Protein AF-A0A3R7WT57-F1 (afdb_monomer)

Radius of gyration: 20.23 Å; Cα contacts (8 Å, |Δi|>4): 156; chains: 1; bounding box: 44×65×40 Å

Nearest PDB structures (folds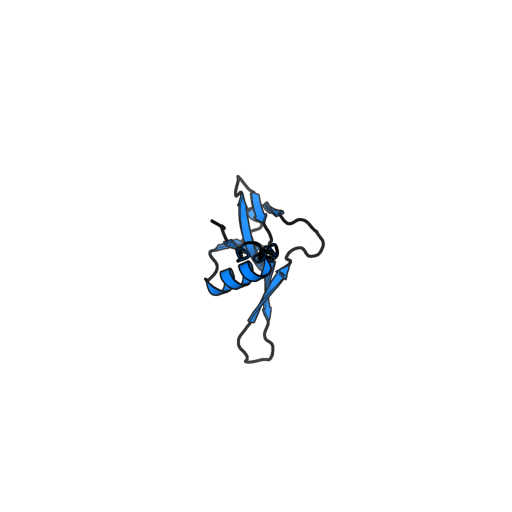eek):
  3by7-assembly1_D  TM=9.623E-01  e=8.444E-11  uncultured marine organism
  3by7-assembly1_C  TM=9.812E-01  e=2.458E-10  uncultured marine organism
  3by7-assembly1_A  TM=9.861E-01  e=4.564E-10  uncultured marine organism
  3by7-assembly1_E  TM=9.838E-01  e=6.066E-09  uncultured marine organism
  3jcr-assembly1_P  TM=7.502E-01  e=9.172E-03  Homo sapiens

Solvent-accessible surface area (backbone atoms only — not comparable to full-atom values): 6609 Å² total; per-residue (Å²): 133,86,48,58,34,34,34,33,32,76,89,69,50,38,34,36,28,31,52,78,46,72,61,89,62,36,37,30,28,38,63,46,23,28,59,43,82,43,58,94,45,94,92,51,76,75,42,80,44,77,41,69,59,61,81,92,55,87,72,53,63,47,76,45,52,50,93,48,46,75,45,77,44,78,62,56,73,69,56,48,52,54,53,45,66,76,67,54,73,82,77,72,72,75,90,78,76,80,78,90,83,81,73,85,83,128

Secondary structure (DSSP, 8-state):
---EEEEEETTS-EEEEEEEE--TTEEEEEEEEEEEEE-SSTTSPPEEEEEES-TT---SEEEEEGGGEEEEEPPPHHHHHHHHHHHS------------------

pLDDT: mean 87.5, std 15.28, range [48.19, 98.38]

Sequence (106 aa):
MKNIKILRLITGEDIIGNIIDETGENIQILKPFAILPMQATPGKPVQLVLTPWQPYTEDKEIRLNKSKVITMTNPKSDIVKSYESHTSEIISASPGLITETKLPKL

Mean predicted aligned error: 8.87 Å

Foldseek 3Di:
DFQWKWWQFPVRWIKIFTFPDDPDQKTKGFQIWTWDFDDPDPPDDTDTDTHRPCPPDPDRIDMDGNVRTPDIGDDDPVVVVVSCVVPDDPPPPPPPPDDPPDDDDD

Structure (mmCIF, N/CA/C/O backbone):
data_AF-A0A3R7WT57-F1
#
_entry.id   AF-A0A3R7WT57-F1
#
loop_
_atom_site.group_PDB
_atom_site.id
_atom_site.type_symbol
_atom_site.label_atom_id
_atom_site.label_alt_id
_atom_site.label_comp_id
_atom_site.label_asym_id
_atom_site.label_entity_id
_atom_site.label_seq_id
_atom_site.pdbx_PDB_ins_code
_atom_site.Cartn_x
_atom_site.Cartn_y
_atom_site.Cartn_z
_atom_site.occupancy
_atom_site.B_iso_or_equiv
_atom_site.auth_seq_id
_atom_site.auth_comp_id
_atom_site.auth_asym_id
_atom_site.auth_atom_id
_atom_site.pdbx_PDB_model_num
ATOM 1 N N . MET A 1 1 ? 9.301 7.578 13.293 1.00 70.38 1 MET A N 1
ATOM 2 C CA . MET A 1 1 ? 9.771 6.777 12.138 1.00 70.38 1 MET A CA 1
ATOM 3 C C . MET A 1 1 ? 8.571 6.469 11.261 1.00 70.38 1 MET A C 1
ATOM 5 O O . MET A 1 1 ? 7.527 6.164 11.822 1.00 70.38 1 MET A O 1
ATOM 9 N N . LYS A 1 2 ? 8.684 6.590 9.933 1.00 89.38 2 LYS A N 1
ATOM 10 C CA . LYS A 1 2 ? 7.605 6.180 9.019 1.00 89.38 2 LYS A CA 1
ATOM 11 C C . LYS A 1 2 ? 7.598 4.650 8.900 1.00 89.38 2 LYS A C 1
ATOM 13 O O . LYS A 1 2 ? 8.663 4.052 8.766 1.00 89.38 2 LYS A O 1
ATOM 18 N N . ASN A 1 3 ? 6.423 4.032 8.946 1.00 96.31 3 ASN A N 1
ATOM 19 C CA . ASN A 1 3 ? 6.232 2.591 8.790 1.00 96.31 3 ASN A CA 1
ATOM 20 C C . ASN A 1 3 ? 5.764 2.294 7.359 1.00 96.31 3 ASN A C 1
ATOM 22 O O . ASN A 1 3 ? 4.582 2.060 7.109 1.00 96.31 3 ASN A O 1
ATOM 26 N N . ILE A 1 4 ? 6.690 2.384 6.400 1.00 97.81 4 ILE A N 1
ATOM 27 C CA . ILE A 1 4 ? 6.363 2.214 4.981 1.00 97.81 4 ILE A CA 1
ATOM 28 C C . ILE A 1 4 ? 6.251 0.729 4.646 1.00 97.81 4 ILE A C 1
ATOM 30 O O . ILE A 1 4 ? 7.184 -0.040 4.890 1.00 97.81 4 ILE A O 1
ATOM 34 N N . LYS A 1 5 ? 5.120 0.335 4.061 1.00 98.19 5 LYS A N 1
ATOM 35 C CA . LYS A 1 5 ? 4.840 -1.045 3.652 1.00 98.19 5 LYS A CA 1
ATOM 36 C C . LYS A 1 5 ? 4.320 -1.091 2.226 1.00 98.19 5 LYS A C 1
ATOM 38 O O . LYS A 1 5 ? 3.694 -0.139 1.768 1.00 98.19 5 LYS A O 1
ATOM 43 N N . ILE A 1 6 ? 4.566 -2.217 1.562 1.00 98.25 6 ILE A N 1
ATOM 44 C CA . ILE A 1 6 ? 3.873 -2.611 0.334 1.00 98.25 6 ILE A CA 1
ATOM 45 C C . ILE A 1 6 ? 2.791 -3.620 0.709 1.00 98.25 6 ILE A C 1
ATOM 47 O O . ILE A 1 6 ? 3.072 -4.561 1.453 1.00 98.25 6 ILE A O 1
ATOM 51 N N . LEU A 1 7 ? 1.578 -3.429 0.200 1.00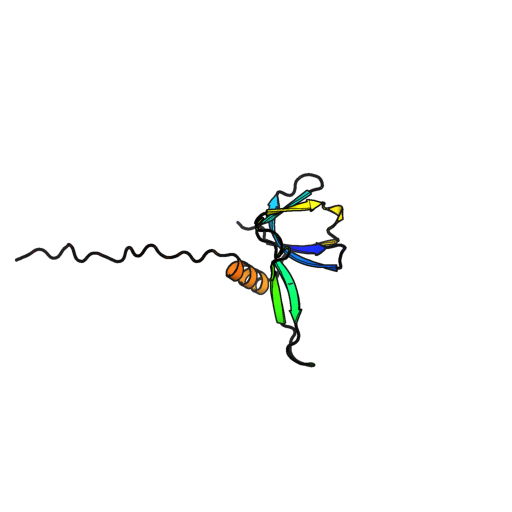 98.31 7 LEU A N 1
ATOM 52 C CA . LEU A 1 7 ? 0.443 -4.316 0.397 1.00 98.31 7 LEU A CA 1
ATOM 53 C C . LEU A 1 7 ? -0.008 -4.861 -0.957 1.00 98.31 7 LEU A C 1
ATOM 55 O O . LEU A 1 7 ? -0.337 -4.081 -1.850 1.00 98.31 7 LEU A O 1
ATOM 59 N N . ARG A 1 8 ? -0.072 -6.191 -1.085 1.00 98.38 8 ARG A N 1
ATOM 60 C CA . ARG A 1 8 ? -0.770 -6.852 -2.195 1.00 98.38 8 ARG A CA 1
ATOM 61 C C . ARG A 1 8 ? -2.245 -6.934 -1.834 1.00 98.38 8 ARG A C 1
ATOM 63 O O . ARG A 1 8 ? -2.594 -7.622 -0.874 1.00 98.38 8 ARG A O 1
ATOM 70 N N . LEU A 1 9 ? -3.105 -6.272 -2.594 1.00 98.12 9 LEU A N 1
ATOM 71 C CA . LEU A 1 9 ? -4.552 -6.339 -2.399 1.00 98.12 9 LEU A CA 1
ATOM 72 C C . LEU A 1 9 ? -5.151 -7.574 -3.079 1.00 98.12 9 LEU A C 1
ATOM 74 O O . LEU A 1 9 ? -4.573 -8.132 -4.013 1.00 98.12 9 LEU A O 1
ATOM 78 N N . ILE A 1 10 ? -6.348 -7.979 -2.645 1.00 98.25 10 ILE A N 1
ATOM 79 C CA . ILE A 1 10 ? -7.097 -9.084 -3.274 1.00 98.25 10 ILE A CA 1
ATOM 80 C C . ILE A 1 10 ? -7.467 -8.817 -4.740 1.00 98.25 10 ILE A C 1
ATOM 82 O O . ILE A 1 10 ? -7.717 -9.755 -5.489 1.00 98.25 10 ILE A O 1
ATOM 86 N N . THR A 1 11 ? -7.481 -7.549 -5.154 1.00 97.25 11 THR A N 1
ATOM 87 C CA . THR A 1 11 ? -7.692 -7.116 -6.543 1.00 97.25 11 THR A CA 1
ATOM 88 C C . THR A 1 11 ? -6.467 -7.362 -7.428 1.00 97.25 11 THR A C 1
ATOM 90 O O . THR A 1 11 ? -6.557 -7.232 -8.645 1.00 97.25 11 THR A O 1
ATOM 93 N N . GLY A 1 12 ? -5.325 -7.727 -6.835 1.00 96.44 12 GLY A N 1
ATOM 94 C CA . GLY A 1 12 ? -4.051 -7.947 -7.520 1.00 96.44 12 GLY A CA 1
ATOM 95 C C . GLY A 1 12 ? -3.125 -6.729 -7.522 1.00 96.44 12 GLY A C 1
ATOM 96 O O . GLY A 1 12 ? -1.940 -6.879 -7.818 1.00 96.44 12 GLY A O 1
ATOM 97 N N . GLU A 1 13 ? -3.620 -5.551 -7.145 1.00 96.19 13 GLU A N 1
ATOM 98 C CA . GLU A 1 13 ? -2.831 -4.319 -7.068 1.00 96.19 13 GLU A CA 1
ATOM 99 C C . GLU A 1 13 ? -1.763 -4.395 -5.966 1.00 96.19 13 GLU A C 1
ATOM 101 O O . GLU A 1 13 ? -1.997 -4.954 -4.891 1.00 96.19 13 GLU A O 1
ATOM 106 N N . ASP A 1 14 ? -0.598 -3.799 -6.222 1.00 97.88 14 ASP A N 1
ATOM 107 C CA . ASP A 1 14 ? 0.382 -3.475 -5.185 1.00 97.88 14 ASP A CA 1
ATOM 108 C C . ASP A 1 14 ? 0.236 -2.004 -4.810 1.00 97.88 14 ASP A C 1
ATOM 110 O O . ASP A 1 14 ? 0.372 -1.132 -5.671 1.00 97.88 14 ASP A O 1
ATOM 114 N N . ILE A 1 15 ? 0.022 -1.723 -3.527 1.00 98.00 15 ILE A 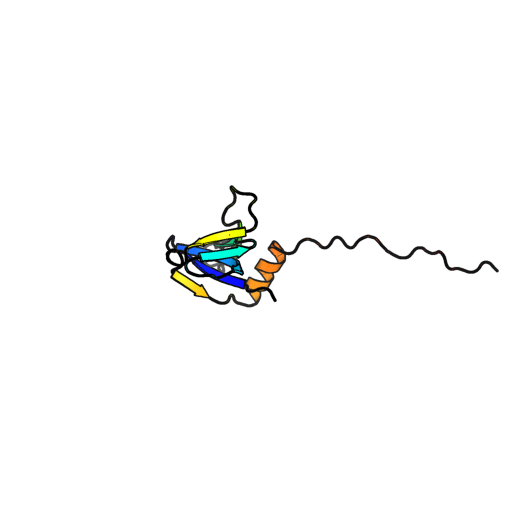N 1
ATOM 115 C CA . ILE A 1 15 ? 0.038 -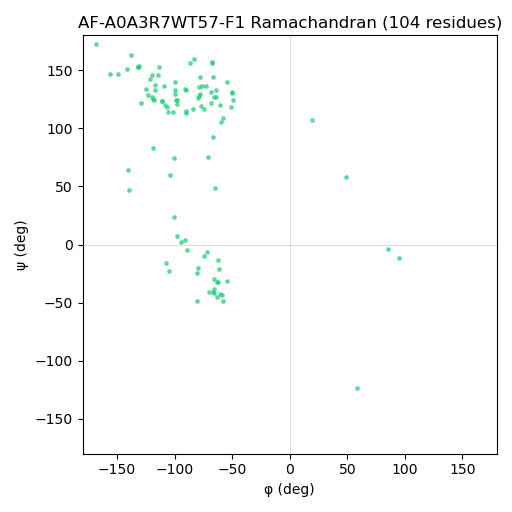0.357 -2.999 1.00 98.00 15 ILE A CA 1
ATOM 116 C C . ILE A 1 15 ? 1.198 -0.171 -2.028 1.00 98.00 15 ILE A C 1
ATOM 118 O O . ILE A 1 15 ? 1.545 -1.083 -1.286 1.00 98.00 15 ILE A O 1
ATOM 122 N N . ILE A 1 16 ? 1.787 1.018 -2.002 1.00 98.31 16 ILE A N 1
ATOM 123 C CA . ILE A 1 16 ? 2.777 1.452 -1.019 1.00 98.31 16 ILE A CA 1
ATOM 124 C C . ILE A 1 16 ? 2.230 2.631 -0.223 1.00 98.31 16 ILE A C 1
ATOM 126 O O . ILE A 1 16 ? 1.633 3.545 -0.785 1.00 98.31 16 ILE A O 1
ATOM 130 N N . GLY A 1 17 ? 2.445 2.630 1.088 1.00 97.62 17 GLY A N 1
ATOM 131 C CA . GLY A 1 17 ? 2.018 3.731 1.944 1.00 97.62 17 GLY A CA 1
ATOM 132 C C . GLY A 1 17 ? 2.598 3.655 3.347 1.00 97.62 17 GLY A C 1
ATOM 133 O O . GLY A 1 17 ? 3.254 2.677 3.716 1.00 97.62 17 GLY A O 1
ATOM 134 N N . ASN A 1 18 ? 2.367 4.707 4.133 1.00 97.62 18 ASN A N 1
ATOM 135 C CA . ASN A 1 18 ? 2.774 4.761 5.534 1.00 97.62 18 ASN A CA 1
ATOM 136 C C . ASN A 1 18 ? 1.652 4.225 6.430 1.00 97.62 18 ASN A C 1
ATOM 138 O O . ASN A 1 18 ? 0.598 4.850 6.518 1.00 97.62 18 ASN A O 1
ATOM 142 N N . 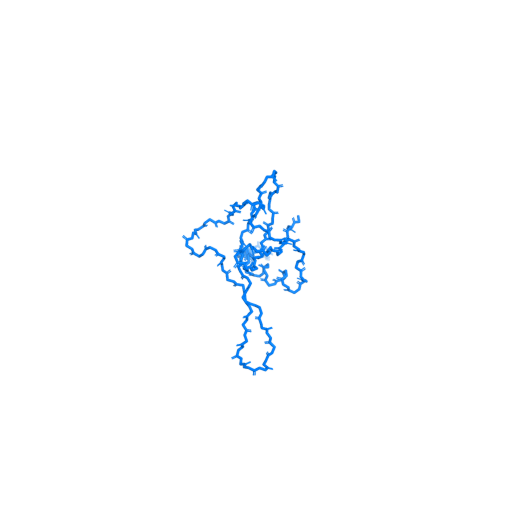ILE A 1 19 ? 1.879 3.104 7.113 1.00 97.31 19 ILE A N 1
ATOM 143 C CA . ILE A 1 19 ? 0.912 2.552 8.068 1.00 97.31 19 ILE A CA 1
ATOM 144 C C . ILE A 1 19 ? 0.926 3.405 9.335 1.00 97.31 19 ILE A C 1
ATOM 146 O O . ILE A 1 19 ? 1.951 3.480 10.016 1.00 97.31 19 ILE A O 1
ATOM 150 N N . ILE A 1 20 ? -0.200 4.049 9.638 1.00 96.75 20 ILE A N 1
ATOM 151 C CA . ILE A 1 20 ? -0.343 4.920 10.817 1.00 96.75 20 ILE A CA 1
ATOM 152 C C . ILE A 1 20 ? -1.161 4.278 11.938 1.00 96.75 20 ILE A C 1
ATOM 154 O O . ILE A 1 20 ? -0.974 4.639 13.095 1.00 96.75 20 ILE A O 1
ATOM 158 N N . ASP A 1 21 ? -2.010 3.303 11.610 1.00 95.12 21 ASP A N 1
ATOM 159 C CA . ASP A 1 21 ? -2.740 2.485 12.576 1.00 95.12 21 ASP A CA 1
ATOM 160 C C . ASP A 1 21 ? -2.991 1.082 12.005 1.00 95.12 21 ASP A C 1
ATOM 162 O O . ASP A 1 21 ? -3.184 0.907 10.797 1.00 95.12 21 ASP A O 1
ATOM 166 N N . GLU A 1 22 ? -2.984 0.080 12.880 1.00 91.81 22 GLU A N 1
ATOM 167 C CA . GLU A 1 22 ? -3.205 -1.323 12.534 1.00 91.81 22 GLU A CA 1
ATOM 168 C C . GLU A 1 22 ? -4.077 -2.046 13.578 1.00 91.81 22 GLU A C 1
ATOM 170 O O . GLU A 1 22 ? -3.760 -3.147 14.038 1.00 91.81 22 GLU A O 1
ATOM 175 N N . THR A 1 23 ? -5.190 -1.431 13.974 1.00 91.56 23 THR A N 1
ATOM 176 C CA . THR A 1 23 ? -6.034 -1.943 15.060 1.00 91.56 23 THR A CA 1
ATOM 177 C C . THR A 1 23 ? -7.126 -2.908 14.578 1.00 91.56 23 THR A C 1
ATOM 179 O O . THR A 1 23 ? -7.874 -2.636 13.635 1.00 91.56 23 THR A O 1
ATOM 182 N N . GLY A 1 24 ? -7.265 -4.044 15.275 1.00 91.00 24 GLY A N 1
ATOM 183 C CA . GLY A 1 24 ? -8.315 -5.034 15.023 1.00 91.00 24 GLY A CA 1
ATOM 184 C C . GLY A 1 24 ? -8.272 -5.574 13.593 1.00 91.00 24 GLY A C 1
ATOM 185 O O . GLY A 1 24 ? -7.243 -6.082 13.144 1.00 91.00 24 GLY A O 1
ATOM 186 N N . GLU A 1 25 ? -9.387 -5.440 12.878 1.00 94.38 25 GLU A N 1
ATOM 187 C CA . GLU A 1 25 ? -9.527 -5.856 11.478 1.00 94.38 25 GLU A CA 1
ATOM 188 C C . GLU A 1 25 ? -9.182 -4.759 10.466 1.00 94.38 25 GLU A C 1
ATOM 190 O O . GLU A 1 25 ? -9.339 -4.977 9.268 1.00 94.38 25 GLU A O 1
ATOM 195 N N . ASN A 1 26 ? -8.730 -3.582 10.901 1.00 95.69 26 ASN A N 1
ATOM 196 C CA . ASN A 1 26 ? -8.482 -2.453 10.009 1.00 95.69 26 ASN A CA 1
ATOM 197 C C . ASN A 1 26 ? -6.997 -2.092 9.930 1.00 95.69 26 ASN A C 1
ATOM 199 O O . ASN A 1 26 ? -6.221 -2.309 10.861 1.00 95.69 26 ASN A O 1
ATOM 203 N N . ILE A 1 27 ? -6.622 -1.520 8.792 1.00 96.81 27 ILE A N 1
ATOM 204 C CA . ILE A 1 27 ? -5.337 -0.865 8.555 1.00 96.81 27 ILE A CA 1
ATOM 205 C C . ILE A 1 27 ? -5.643 0.550 8.075 1.00 96.81 27 ILE A C 1
ATOM 207 O O . ILE A 1 27 ? -6.497 0.731 7.203 1.00 96.81 27 ILE A O 1
ATOM 211 N N . GLN A 1 28 ? -4.952 1.542 8.627 1.00 97.25 28 GLN A N 1
ATOM 212 C CA . GLN A 1 28 ? -5.019 2.925 8.168 1.00 97.25 28 GLN A CA 1
ATOM 213 C C . GLN A 1 28 ? -3.695 3.317 7.517 1.00 97.25 28 GLN A C 1
ATOM 215 O O . GLN A 1 28 ? -2.621 3.203 8.119 1.00 97.25 28 GLN A O 1
ATOM 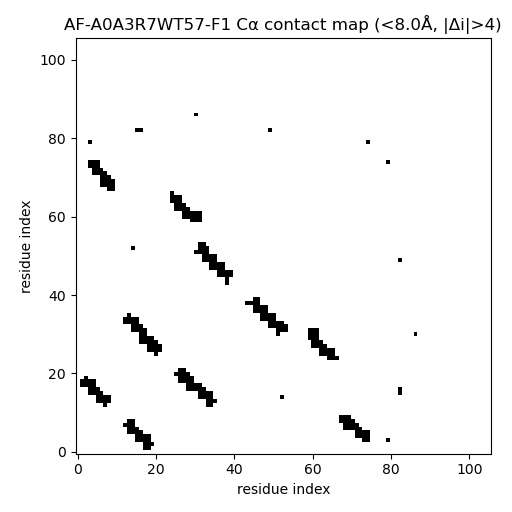220 N N . ILE A 1 29 ? -3.785 3.766 6.268 1.00 97.38 29 ILE A N 1
ATOM 221 C CA . ILE A 1 29 ? -2.641 4.063 5.412 1.00 97.38 29 ILE A CA 1
ATOM 222 C C . ILE A 1 29 ? -2.661 5.541 5.045 1.00 97.38 29 ILE A C 1
ATOM 224 O O . ILE A 1 29 ? -3.632 6.034 4.475 1.00 97.38 29 ILE A O 1
ATOM 228 N N . LEU A 1 30 ? -1.565 6.235 5.334 1.00 96.69 30 LEU A N 1
ATOM 229 C CA . LEU A 1 30 ? -1.331 7.617 4.936 1.00 96.69 30 LEU A CA 1
ATOM 230 C C . LEU A 1 30 ? -0.604 7.671 3.584 1.00 96.69 30 LEU A C 1
ATOM 232 O O . LEU A 1 30 ? 0.417 6.999 3.405 1.00 96.69 30 LEU A O 1
ATOM 236 N N . LYS A 1 31 ? -1.103 8.531 2.688 1.00 95.94 31 LYS A N 1
ATOM 237 C CA . LYS A 1 31 ? -0.597 8.822 1.335 1.00 95.94 31 LYS A CA 1
AT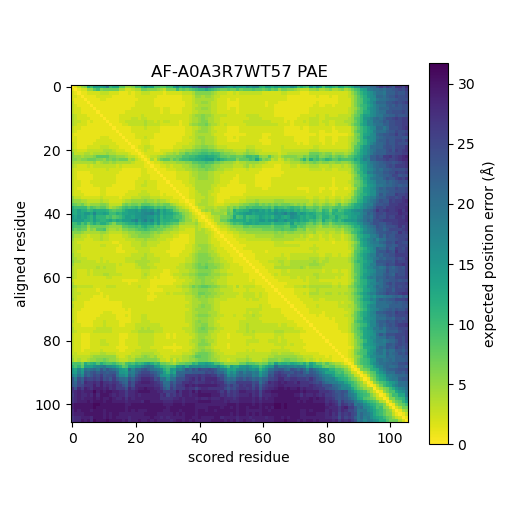OM 238 C C . LYS A 1 31 ? -0.324 7.546 0.506 1.00 95.94 31 LYS A C 1
ATOM 240 O O . LYS A 1 31 ? 0.813 7.343 0.091 1.00 95.94 31 LYS A O 1
ATOM 245 N N . PRO A 1 32 ? -1.319 6.669 0.271 1.00 97.31 32 PRO A N 1
ATOM 246 C CA . PRO A 1 32 ? -1.114 5.444 -0.501 1.00 97.31 32 PRO A CA 1
ATOM 247 C C . PRO A 1 32 ? -0.939 5.698 -2.011 1.00 97.31 32 PRO A C 1
ATOM 249 O O . PRO A 1 32 ? -1.704 6.443 -2.627 1.00 97.31 32 PRO A O 1
ATOM 252 N N . PHE A 1 33 ? 0.026 5.010 -2.623 1.00 97.75 33 PHE A N 1
ATOM 253 C CA .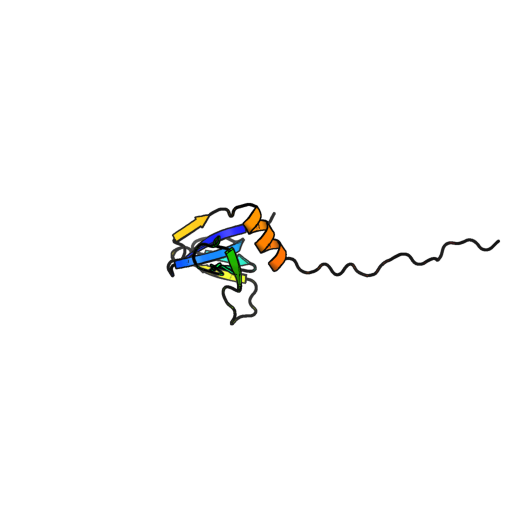 PHE A 1 33 ? 0.275 4.989 -4.069 1.00 97.75 33 PHE A CA 1
ATOM 254 C C . PHE A 1 33 ? 0.192 3.557 -4.599 1.00 97.75 33 PHE A C 1
ATOM 256 O O . PHE A 1 33 ? 0.672 2.637 -3.945 1.00 97.75 33 PHE A O 1
ATOM 263 N N . ALA A 1 34 ? -0.359 3.363 -5.792 1.00 97.44 34 ALA A N 1
ATOM 264 C CA . ALA A 1 34 ? -0.246 2.116 -6.536 1.00 97.44 34 ALA A CA 1
ATOM 265 C C . ALA A 1 34 ? 1.133 2.016 -7.211 1.00 97.44 34 ALA A C 1
ATOM 267 O O . ALA A 1 34 ? 1.686 3.022 -7.664 1.00 97.44 34 ALA A O 1
ATOM 268 N N . ILE A 1 35 ? 1.681 0.802 -7.282 1.00 96.88 35 ILE A N 1
ATOM 269 C CA . ILE A 1 35 ? 2.938 0.497 -7.969 1.00 96.88 35 ILE A CA 1
ATOM 270 C C . ILE A 1 35 ? 2.610 -0.130 -9.323 1.00 96.88 35 ILE A C 1
ATOM 272 O O . ILE A 1 35 ? 2.109 -1.252 -9.391 1.00 96.88 35 ILE A O 1
ATOM 276 N N . LEU A 1 36 ? 2.938 0.572 -10.405 1.00 93.75 36 LEU A N 1
ATOM 277 C CA . LEU A 1 36 ? 2.710 0.099 -11.767 1.00 93.75 36 LEU A CA 1
ATOM 278 C C . LEU A 1 36 ? 4.040 -0.273 -12.439 1.00 93.75 36 LEU A C 1
ATOM 280 O O . LEU A 1 36 ? 4.911 0.591 -12.587 1.00 93.75 36 LEU A O 1
ATOM 284 N N . PRO A 1 37 ? 4.227 -1.535 -12.867 1.00 91.25 37 PRO A N 1
ATOM 285 C CA . PRO A 1 37 ? 5.363 -1.912 -13.692 1.00 91.25 37 PRO A CA 1
ATOM 286 C C . PRO A 1 37 ? 5.128 -1.455 -15.134 1.00 91.25 37 PRO A C 1
ATOM 288 O O . PRO A 1 37 ? 4.196 -1.898 -15.802 1.00 91.25 37 PRO A O 1
ATOM 291 N N . MET A 1 38 ? 6.002 -0.589 -15.634 1.00 88.69 38 MET A N 1
ATOM 292 C CA . MET A 1 38 ? 5.980 -0.112 -17.012 1.00 88.69 38 MET A CA 1
ATOM 293 C C . MET A 1 38 ? 7.256 -0.539 -17.731 1.00 88.69 38 MET A C 1
ATOM 295 O O . MET A 1 38 ? 8.370 -0.372 -17.232 1.00 88.69 38 MET A O 1
ATOM 299 N N . GLN A 1 39 ? 7.102 -1.072 -18.939 1.00 84.81 39 GLN A N 1
ATOM 300 C CA . GLN A 1 39 ? 8.210 -1.249 -19.872 1.00 84.81 39 GLN A CA 1
ATOM 301 C C . GLN A 1 39 ? 8.070 -0.206 -20.970 1.00 84.81 39 GLN A C 1
ATOM 303 O O . GLN A 1 39 ? 7.087 -0.205 -21.703 1.00 84.81 39 GLN A O 1
ATOM 308 N N . ALA A 1 40 ? 9.063 0.674 -21.099 1.00 80.00 40 ALA A N 1
ATOM 309 C CA . ALA A 1 40 ? 9.059 1.687 -22.153 1.00 80.00 40 ALA A CA 1
ATOM 310 C C . ALA A 1 40 ? 9.090 1.058 -23.561 1.00 80.00 40 ALA A C 1
ATOM 312 O O . ALA A 1 40 ? 8.560 1.613 -24.519 1.00 80.00 40 ALA A O 1
ATOM 313 N N . THR A 1 41 ? 9.738 -0.100 -23.708 1.00 83.81 41 THR A N 1
ATOM 314 C CA . THR A 1 41 ? 9.850 -0.849 -24.969 1.00 83.81 41 THR A CA 1
ATOM 315 C C . THR A 1 41 ? 10.121 -2.323 -24.645 1.00 83.81 41 THR A C 1
ATOM 317 O O . THR A 1 41 ? 10.812 -2.585 -23.650 1.00 83.81 41 THR A O 1
ATOM 320 N N . PRO A 1 42 ? 9.636 -3.292 -25.448 1.00 85.75 42 PRO A N 1
ATOM 321 C CA . PRO A 1 42 ? 9.968 -4.703 -25.258 1.00 85.75 42 PRO A CA 1
ATOM 322 C C . PRO A 1 42 ? 11.483 -4.929 -25.129 1.00 85.75 42 PRO A C 1
ATOM 324 O O . PRO A 1 42 ? 12.271 -4.401 -25.912 1.00 85.75 42 PRO A O 1
ATOM 327 N N . GLY A 1 43 ? 11.895 -5.684 -24.108 1.00 85.12 43 GLY A N 1
ATOM 328 C CA . GLY A 1 43 ? 13.303 -6.003 -23.834 1.00 85.12 43 GLY A CA 1
ATOM 329 C C . GLY A 1 43 ? 14.075 -4.970 -23.001 1.00 85.12 43 GLY A C 1
ATOM 330 O O . GLY A 1 43 ? 15.230 -5.219 -22.657 1.00 85.12 43 GLY A O 1
ATOM 331 N N . LYS A 1 44 ? 13.473 -3.830 -22.635 1.00 85.62 44 LYS A N 1
ATOM 332 C CA . LYS A 1 44 ? 14.072 -2.884 -21.676 1.00 85.62 44 LYS A CA 1
ATOM 333 C C . LYS A 1 44 ? 13.734 -3.256 -20.222 1.00 85.62 44 LYS A C 1
ATOM 335 O O . LYS A 1 44 ? 12.720 -3.918 -19.978 1.00 85.62 44 LYS A O 1
ATOM 340 N N . PRO A 1 45 ? 14.561 -2.825 -19.246 1.00 86.12 45 PRO A N 1
ATOM 341 C CA . PRO A 1 45 ? 14.270 -3.025 -17.831 1.00 86.12 45 PRO A CA 1
ATOM 342 C C . PRO A 1 45 ? 12.898 -2.468 -17.447 1.00 86.12 45 PRO A C 1
ATOM 344 O O . PRO A 1 45 ? 12.510 -1.389 -17.899 1.00 86.12 45 PRO A O 1
ATOM 347 N N . VAL A 1 46 ? 12.181 -3.210 -16.604 1.00 87.12 46 VAL A N 1
ATOM 348 C CA . VAL A 1 46 ? 10.915 -2.764 -16.014 1.00 87.12 46 VAL A CA 1
ATOM 349 C C . VAL A 1 46 ? 11.199 -1.579 -15.096 1.00 87.12 46 VAL A C 1
ATOM 351 O O . VAL A 1 46 ? 12.047 -1.668 -14.209 1.00 87.12 46 VAL A O 1
ATOM 354 N N . GLN A 1 47 ? 10.484 -0.480 -15.308 1.00 88.12 47 GLN A N 1
ATOM 355 C CA . GLN A 1 47 ? 10.472 0.667 -14.409 1.00 88.12 47 GLN A CA 1
ATOM 356 C C . GLN A 1 47 ? 9.219 0.596 -13.542 1.00 88.12 47 GLN A C 1
ATOM 358 O O . GLN A 1 47 ? 8.148 0.235 -14.024 1.00 88.12 47 GLN A O 1
ATOM 363 N N . LEU A 1 48 ? 9.353 0.922 -12.260 1.00 91.31 48 LEU A N 1
ATOM 364 C CA . LEU A 1 48 ? 8.219 1.012 -11.347 1.00 91.31 48 LEU A CA 1
ATOM 365 C C . LEU A 1 48 ? 7.797 2.473 -11.230 1.00 91.31 48 LEU A C 1
ATOM 367 O O . LEU A 1 48 ? 8.615 3.323 -10.874 1.00 91.31 48 LEU A O 1
ATOM 371 N N . VAL A 1 49 ? 6.530 2.749 -11.518 1.00 91.75 49 VAL A N 1
ATOM 372 C CA . VAL A 1 49 ? 5.933 4.082 -11.406 1.00 91.75 49 VAL A CA 1
ATOM 373 C C . VAL A 1 49 ? 4.956 4.091 -10.235 1.00 91.75 49 VAL A C 1
ATOM 375 O O . VAL A 1 49 ? 4.196 3.141 -10.055 1.00 91.75 49 VAL A O 1
ATOM 378 N N . LEU A 1 50 ? 4.997 5.158 -9.433 1.00 95.06 50 LEU A N 1
ATOM 379 C CA . LEU A 1 50 ? 4.067 5.384 -8.332 1.00 95.06 50 LEU A CA 1
ATOM 380 C C . LEU A 1 50 ? 2.954 6.324 -8.793 1.00 95.06 50 LEU A C 1
ATOM 382 O O . LEU A 1 50 ? 3.222 7.462 -9.174 1.00 95.06 50 LEU A O 1
ATOM 386 N N . THR A 1 51 ? 1.707 5.868 -8.729 1.00 94.38 51 THR A N 1
ATOM 387 C CA . THR A 1 51 ? 0.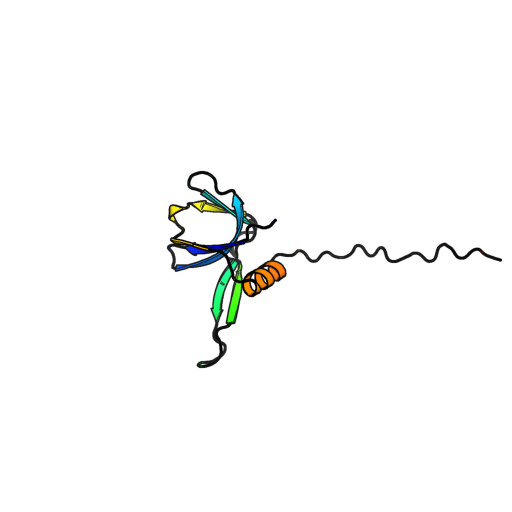524 6.689 -9.038 1.00 94.38 51 THR A CA 1
ATOM 388 C C . THR A 1 51 ? -0.388 6.770 -7.818 1.00 94.38 51 THR A C 1
ATOM 390 O O . THR A 1 51 ? -0.453 5.791 -7.076 1.00 94.38 51 THR A O 1
ATOM 393 N N . PRO A 1 52 ? -1.099 7.884 -7.566 1.00 94.50 52 PRO A N 1
ATOM 394 C CA . PRO A 1 52 ? -2.073 7.940 -6.475 1.00 94.50 52 PRO A CA 1
ATOM 395 C C . PRO A 1 52 ? -3.031 6.745 -6.540 1.00 94.50 52 PRO A C 1
ATOM 397 O O . PRO A 1 52 ? -3.559 6.444 -7.610 1.00 94.50 52 PRO A O 1
ATOM 400 N N . TRP A 1 53 ? -3.224 6.039 -5.421 1.00 96.75 53 TRP A N 1
ATOM 401 C CA . TRP A 1 53 ? -4.048 4.823 -5.422 1.00 96.75 53 TRP A CA 1
ATOM 402 C C . TRP A 1 53 ? -5.537 5.132 -5.616 1.00 96.75 53 TRP A C 1
ATOM 404 O O . TRP A 1 53 ? -6.222 4.441 -6.361 1.00 96.75 53 TRP A O 1
ATOM 414 N N . GLN A 1 54 ? -6.032 6.188 -4.969 1.00 95.69 54 GLN A N 1
ATOM 415 C CA . GLN A 1 54 ? -7.420 6.637 -5.072 1.00 95.69 54 GLN A CA 1
ATOM 416 C C . GLN A 1 54 ? -7.443 8.064 -5.640 1.00 95.69 54 GLN A C 1
ATOM 418 O O . GLN A 1 54 ? -7.492 9.025 -4.878 1.00 95.69 54 GLN A O 1
ATOM 423 N N . PRO A 1 55 ? -7.372 8.236 -6.973 1.00 94.56 55 PRO A N 1
ATOM 424 C CA . PRO A 1 55 ? -7.257 9.558 -7.597 1.00 94.56 55 PRO A CA 1
ATOM 425 C C . PRO A 1 55 ? -8.548 10.391 -7.534 1.00 94.56 55 PRO A C 1
ATOM 427 O O . PRO A 1 55 ? -8.547 11.549 -7.936 1.00 94.56 55 PRO A O 1
ATOM 430 N N . TYR A 1 56 ? -9.652 9.806 -7.063 1.00 96.31 56 TYR A N 1
ATOM 431 C CA . TYR A 1 56 ? -10.972 10.439 -7.009 1.00 96.31 56 TYR A CA 1
ATOM 432 C C . TYR A 1 56 ? -11.315 11.025 -5.632 1.00 96.31 56 TYR A C 1
ATOM 434 O O . TYR A 1 56 ? -12.452 11.439 -5.418 1.00 96.31 56 TYR A O 1
ATOM 442 N N . THR A 1 57 ? -10.363 11.038 -4.696 1.00 95.75 57 THR A N 1
ATOM 443 C CA . THR A 1 57 ? -10.528 11.628 -3.362 1.00 95.75 57 THR A CA 1
ATOM 444 C C . THR A 1 57 ? -9.352 12.538 -3.015 1.00 95.75 57 THR A C 1
ATOM 446 O O . THR A 1 57 ? -8.235 12.347 -3.496 1.00 95.75 57 THR A O 1
ATOM 449 N N . GLU A 1 58 ? -9.608 13.522 -2.156 1.00 94.50 58 GLU A N 1
ATOM 450 C CA . GLU A 1 58 ? -8.575 14.345 -1.517 1.00 94.50 58 GLU A CA 1
ATOM 451 C C . GLU A 1 58 ? -8.082 13.738 -0.190 1.00 94.50 58 GLU A C 1
ATOM 453 O O . GLU A 1 58 ? -7.135 14.250 0.420 1.00 94.50 58 GLU A O 1
ATOM 458 N N . ASP A 1 59 ? -8.700 12.640 0.259 1.00 95.44 59 ASP A N 1
ATOM 459 C CA . ASP A 1 59 ? -8.355 11.972 1.508 1.00 95.44 59 ASP A CA 1
ATOM 460 C C . ASP A 1 59 ? -6.901 11.498 1.489 1.00 95.44 59 ASP A C 1
ATOM 462 O O . ASP A 1 59 ? -6.477 10.665 0.684 1.00 95.44 59 ASP A O 1
ATOM 466 N N . LYS A 1 60 ? -6.120 12.010 2.440 1.00 91.69 60 LYS A N 1
ATOM 467 C CA . LYS A 1 60 ? -4.724 11.596 2.622 1.00 91.69 60 LYS A CA 1
ATOM 468 C C . LYS A 1 60 ? -4.613 10.279 3.381 1.00 91.69 60 LYS A C 1
ATOM 470 O O . LYS A 1 60 ? -3.572 9.632 3.303 1.00 91.69 60 LYS A O 1
ATOM 475 N N . GLU A 1 61 ? -5.648 9.901 4.121 1.00 95.50 61 GLU A N 1
ATOM 476 C CA . GLU A 1 61 ? -5.687 8.707 4.956 1.00 95.50 61 GLU A CA 1
ATOM 477 C C . GLU A 1 61 ? -6.808 7.790 4.499 1.00 95.50 61 GLU A C 1
ATOM 479 O O . GLU A 1 61 ? -7.960 8.204 4.407 1.00 95.50 61 GLU A O 1
ATOM 484 N N . ILE A 1 62 ? -6.471 6.530 4.247 1.00 96.69 62 ILE A N 1
ATOM 485 C CA . ILE A 1 62 ? -7.433 5.538 3.780 1.00 96.69 62 ILE A CA 1
ATOM 486 C C . ILE A 1 62 ? -7.438 4.366 4.746 1.00 96.69 62 ILE A C 1
ATOM 488 O O . ILE A 1 62 ? -6.391 3.806 5.078 1.00 96.69 62 ILE A O 1
ATOM 492 N N . ARG A 1 63 ? -8.636 3.996 5.199 1.00 96.69 63 ARG A N 1
ATOM 493 C CA . ARG A 1 63 ? -8.858 2.826 6.045 1.00 96.69 63 ARG A CA 1
ATOM 494 C C . ARG A 1 63 ? -9.363 1.667 5.193 1.00 96.69 63 ARG A C 1
ATOM 496 O O . ARG A 1 63 ? -10.338 1.818 4.462 1.00 96.69 63 ARG A O 1
ATOM 503 N N . LEU A 1 64 ? -8.726 0.508 5.322 1.00 95.25 64 LEU A N 1
ATOM 504 C CA . LEU A 1 64 ? -9.142 -0.733 4.669 1.00 95.25 64 LEU A CA 1
ATOM 505 C C . LEU A 1 64 ? -9.201 -1.887 5.669 1.00 95.25 64 LEU A C 1
ATOM 507 O O . LEU A 1 64 ? -8.477 -1.907 6.663 1.00 95.25 64 LEU A O 1
ATOM 511 N N . ASN A 1 65 ? -10.045 -2.873 5.375 1.00 97.19 65 ASN A N 1
ATOM 512 C CA . ASN A 1 65 ? -10.125 -4.094 6.167 1.00 97.19 65 ASN A CA 1
ATOM 513 C C . ASN A 1 65 ? -8.967 -5.048 5.801 1.00 97.19 65 ASN A C 1
ATOM 515 O O . ASN A 1 65 ? -8.697 -5.275 4.618 1.00 97.19 65 ASN A O 1
ATOM 519 N N . LYS A 1 66 ? -8.317 -5.645 6.808 1.00 95.94 66 LYS A N 1
ATOM 520 C CA . LYS A 1 66 ? -7.196 -6.596 6.682 1.00 95.94 66 LYS A CA 1
ATOM 521 C C . LYS A 1 66 ? -7.532 -7.788 5.786 1.00 95.94 66 LYS A C 1
ATOM 523 O O . LYS A 1 66 ? -6.663 -8.256 5.063 1.00 95.94 66 LYS A O 1
ATOM 528 N N . SER A 1 67 ? -8.795 -8.225 5.748 1.00 97.44 67 SER A N 1
ATOM 529 C CA . SER A 1 67 ? -9.257 -9.303 4.855 1.00 97.44 67 SER A CA 1
ATOM 530 C C . SER A 1 67 ? -9.107 -8.989 3.361 1.00 97.44 67 SER A C 1
ATOM 532 O O . SER A 1 67 ? -9.242 -9.885 2.530 1.00 97.44 67 SER A O 1
ATOM 534 N N . LYS A 1 68 ? -8.856 -7.726 2.994 1.00 97.88 68 LYS A N 1
ATOM 535 C CA . LYS A 1 68 ? -8.635 -7.289 1.606 1.00 97.88 68 LYS A CA 1
ATOM 536 C C . LYS A 1 68 ? -7.153 -7.249 1.221 1.00 97.88 68 LYS A C 1
ATOM 538 O O . LYS A 1 68 ? -6.837 -6.895 0.086 1.00 97.88 68 LYS A O 1
ATOM 543 N N . VAL A 1 69 ? -6.263 -7.636 2.135 1.00 97.75 69 VAL A N 1
ATOM 544 C CA . VAL A 1 69 ? -4.809 -7.660 1.954 1.00 97.75 69 VAL A CA 1
ATOM 545 C C . VAL A 1 69 ? -4.332 -9.110 1.921 1.00 97.75 69 VAL A C 1
ATOM 547 O O . VAL A 1 69 ? -4.558 -9.865 2.861 1.00 97.75 69 VAL A O 1
ATOM 550 N N . ILE A 1 70 ? -3.656 -9.499 0.841 1.00 98.25 70 ILE A N 1
ATOM 551 C CA . ILE A 1 70 ? -3.035 -10.821 0.690 1.00 98.25 70 ILE A CA 1
ATOM 552 C C . ILE A 1 70 ? -1.692 -10.853 1.424 1.00 98.25 70 ILE A C 1
ATOM 554 O O . ILE A 1 70 ? -1.411 -11.785 2.174 1.00 98.25 70 ILE A O 1
ATOM 558 N N . THR A 1 71 ? -0.846 -9.842 1.211 1.00 98.19 71 THR A N 1
ATOM 559 C CA . THR A 1 71 ? 0.460 -9.731 1.874 1.00 98.19 71 THR A CA 1
ATOM 560 C C . THR A 1 71 ? 0.759 -8.288 2.248 1.00 98.19 71 THR A C 1
ATOM 562 O O . THR A 1 71 ? 0.328 -7.360 1.570 1.00 98.19 71 THR A O 1
ATOM 565 N N . MET A 1 72 ? 1.534 -8.108 3.317 1.00 97.75 72 MET A N 1
ATOM 566 C CA . MET A 1 72 ? 2.109 -6.828 3.716 1.00 97.75 72 MET A CA 1
ATOM 567 C C . MET A 1 72 ? 3.607 -7.028 3.952 1.00 97.75 72 MET A C 1
ATOM 569 O O . MET A 1 72 ? 4.002 -7.869 4.757 1.00 97.75 72 MET A O 1
ATOM 573 N N . THR A 1 73 ? 4.451 -6.290 3.233 1.00 98.06 73 THR A N 1
ATOM 574 C CA . THR A 1 73 ? 5.904 -6.507 3.221 1.00 98.06 73 THR A CA 1
ATOM 575 C C . THR A 1 73 ? 6.696 -5.204 3.271 1.00 98.06 73 THR A C 1
ATOM 577 O O . THR A 1 73 ? 6.173 -4.117 3.017 1.00 98.06 73 THR A O 1
ATOM 580 N N . ASN A 1 74 ? 7.978 -5.314 3.617 1.00 98.00 74 ASN A N 1
ATOM 581 C CA . ASN A 1 74 ? 8.900 -4.187 3.610 1.00 98.00 74 ASN A CA 1
ATOM 582 C C . ASN A 1 74 ? 9.360 -3.884 2.172 1.00 98.00 74 ASN A C 1
ATOM 584 O O . ASN A 1 74 ? 9.826 -4.796 1.483 1.00 98.00 74 ASN A O 1
ATOM 588 N N . PRO A 1 75 ? 9.281 -2.623 1.716 1.00 97.06 75 PRO A N 1
ATOM 589 C CA . PRO A 1 75 ? 9.868 -2.207 0.445 1.00 97.06 75 PRO A CA 1
ATOM 590 C C . PRO A 1 75 ? 11.403 -2.264 0.469 1.00 97.06 75 PRO A C 1
ATOM 592 O O . PRO A 1 75 ? 12.041 -2.132 1.516 1.00 97.06 75 PRO A O 1
ATOM 595 N N . LYS A 1 76 ? 12.005 -2.387 -0.719 1.00 96.25 76 LYS A N 1
ATOM 596 C CA . LYS A 1 76 ? 13.441 -2.146 -0.917 1.00 96.25 76 LYS A CA 1
ATOM 597 C C . LYS A 1 76 ? 13.772 -0.661 -0.709 1.00 96.25 76 LYS A C 1
ATOM 599 O O . LYS A 1 76 ? 12.911 0.207 -0.846 1.00 96.25 76 LYS A O 1
ATOM 604 N N . SER A 1 77 ? 15.030 -0.364 -0.389 1.00 95.19 77 SER A N 1
ATOM 605 C CA . SER A 1 77 ? 15.475 0.989 -0.026 1.00 95.19 77 SER A CA 1
ATOM 606 C C . SER A 1 77 ? 15.330 2.021 -1.152 1.00 95.19 77 SER A C 1
ATOM 608 O O . SER A 1 77 ? 15.056 3.187 -0.882 1.00 95.19 77 SER A O 1
ATOM 610 N N . ASP A 1 78 ? 15.483 1.612 -2.407 1.00 93.25 78 ASP A N 1
ATOM 611 C CA . ASP A 1 78 ? 15.237 2.424 -3.603 1.00 93.25 78 ASP A CA 1
ATOM 612 C C . ASP A 1 78 ? 13.752 2.788 -3.768 1.00 93.25 78 ASP A C 1
ATOM 614 O O . ASP A 1 78 ? 13.426 3.943 -4.046 1.00 93.25 78 ASP A O 1
ATOM 618 N N . ILE A 1 79 ? 12.847 1.840 -3.511 1.00 94.56 79 ILE A N 1
ATOM 619 C CA . ILE A 1 79 ? 11.396 2.071 -3.553 1.00 94.56 79 ILE A CA 1
ATOM 620 C C . ILE A 1 79 ? 10.968 3.029 -2.433 1.00 94.56 79 ILE A C 1
ATOM 622 O O . ILE A 1 79 ? 10.168 3.930 -2.682 1.00 94.56 79 ILE A O 1
ATOM 626 N N . VAL A 1 80 ? 11.530 2.893 -1.224 1.00 95.31 80 VAL A N 1
ATOM 627 C CA . VAL A 1 80 ? 11.275 3.840 -0.118 1.00 95.31 80 VAL A CA 1
ATOM 628 C C . VAL A 1 80 ? 11.658 5.258 -0.523 1.00 95.31 80 VAL A C 1
ATOM 630 O O . VAL A 1 80 ? 10.849 6.167 -0.366 1.00 95.31 80 VAL A O 1
ATOM 633 N N . LYS A 1 81 ? 12.854 5.446 -1.094 1.00 93.44 81 LYS A N 1
ATOM 634 C CA . LYS A 1 81 ? 13.318 6.766 -1.548 1.00 93.44 81 LYS A CA 1
ATOM 635 C C . LYS A 1 81 ? 12.381 7.372 -2.592 1.00 93.44 81 LYS A C 1
ATOM 637 O O . LYS A 1 81 ? 12.056 8.551 -2.494 1.00 93.44 81 LYS A O 1
ATOM 642 N N . SER A 1 82 ? 11.925 6.566 -3.555 1.00 92.94 82 SER A N 1
ATOM 643 C CA . SER A 1 82 ? 10.953 7.011 -4.561 1.00 92.94 82 SER A CA 1
ATOM 644 C C . SER A 1 82 ? 9.618 7.407 -3.918 1.00 92.94 82 SER A C 1
ATOM 646 O O . SER A 1 82 ? 9.082 8.476 -4.189 1.00 92.94 82 SER A O 1
ATOM 648 N N . TYR A 1 83 ? 9.093 6.609 -2.988 1.00 95.31 83 TYR A N 1
ATOM 649 C CA . TYR A 1 83 ? 7.875 6.959 -2.253 1.00 95.31 83 TYR A CA 1
ATOM 650 C C . TYR A 1 83 ? 8.027 8.254 -1.438 1.00 95.31 83 TYR A C 1
ATOM 652 O O . TYR A 1 83 ? 7.141 9.114 -1.422 1.00 95.31 83 TYR A O 1
ATOM 660 N N . GLU A 1 84 ? 9.164 8.434 -0.772 1.00 93.75 84 GLU A N 1
ATOM 661 C CA . GLU A 1 84 ? 9.441 9.633 0.012 1.00 93.75 84 GLU A CA 1
ATOM 662 C C . GLU A 1 84 ? 9.558 10.879 -0.862 1.00 93.75 84 GLU A C 1
ATOM 664 O O . GLU A 1 84 ? 9.030 11.918 -0.470 1.00 93.75 84 GLU A O 1
ATOM 669 N N . SER A 1 85 ? 10.152 10.796 -2.056 1.00 91.44 85 SER A N 1
ATOM 670 C CA . SER A 1 85 ? 10.210 11.944 -2.969 1.00 91.44 85 SER A CA 1
ATOM 671 C C . SER A 1 85 ? 8.832 12.375 -3.481 1.00 91.44 85 SER A C 1
ATOM 673 O O . SER A 1 85 ? 8.634 13.557 -3.734 1.00 91.44 85 SER A O 1
ATOM 675 N N . HIS A 1 86 ? 7.871 11.450 -3.596 1.00 87.62 86 HIS A N 1
ATOM 676 C CA . HIS A 1 86 ? 6.488 11.762 -3.994 1.00 87.62 86 HIS A CA 1
ATOM 677 C C . HIS A 1 86 ? 5.629 12.303 -2.842 1.00 87.62 86 HIS A C 1
ATOM 679 O O . HIS A 1 86 ? 4.627 12.974 -3.077 1.00 87.62 86 HIS A O 1
ATOM 685 N N . THR A 1 87 ? 5.980 11.989 -1.592 1.00 88.62 87 THR A N 1
ATOM 686 C CA . THR A 1 87 ? 5.153 12.317 -0.416 1.00 88.62 87 THR A CA 1
ATOM 687 C C . THR A 1 87 ? 5.709 13.432 0.453 1.00 88.62 87 THR A C 1
ATOM 689 O O . THR A 1 87 ? 4.971 13.966 1.294 1.00 88.62 87 THR A O 1
ATOM 692 N N . SER A 1 88 ? 6.989 13.764 0.282 1.00 81.38 88 SER A N 1
ATOM 693 C CA . SER A 1 88 ? 7.627 14.877 0.971 1.00 81.38 88 SER A CA 1
ATOM 694 C C . SER A 1 88 ? 7.035 16.177 0.458 1.00 81.38 88 SER A C 1
ATOM 696 O O . SER A 1 88 ? 7.066 16.472 -0.733 1.00 81.38 88 SER A O 1
ATOM 698 N N . GLU A 1 89 ? 6.471 16.950 1.375 1.00 68.44 89 GLU A N 1
ATOM 699 C CA . GLU A 1 89 ? 6.126 18.331 1.088 1.00 68.44 89 GLU A CA 1
ATOM 700 C C . GLU A 1 89 ? 7.434 19.071 0.815 1.00 68.44 89 GLU A C 1
ATOM 702 O O . GLU A 1 89 ? 8.420 18.883 1.535 1.00 68.44 89 GLU A O 1
ATOM 707 N N . ILE A 1 90 ? 7.469 19.863 -0.259 1.00 55.94 90 ILE A N 1
ATOM 708 C CA . ILE A 1 90 ? 8.584 20.774 -0.498 1.00 55.94 90 ILE A CA 1
ATOM 709 C C . ILE A 1 90 ? 8.633 21.662 0.739 1.00 55.94 90 ILE A C 1
ATOM 711 O O . ILE A 1 90 ? 7.742 22.483 0.950 1.00 55.94 90 ILE A O 1
ATOM 715 N N . ILE A 1 91 ? 9.650 21.479 1.578 1.00 52.81 91 ILE A N 1
ATOM 716 C CA . ILE A 1 91 ? 9.967 22.451 2.612 1.00 52.81 91 ILE A CA 1
ATOM 717 C C . ILE A 1 91 ? 10.420 23.675 1.824 1.00 52.81 91 ILE A C 1
ATOM 719 O O . ILE A 1 91 ? 11.580 23.768 1.425 1.00 52.81 91 ILE A O 1
ATOM 723 N N . SER A 1 92 ? 9.500 24.590 1.515 1.00 48.88 92 SER A N 1
ATOM 724 C CA . SER A 1 92 ? 9.899 25.925 1.108 1.00 48.88 92 SER A CA 1
ATOM 725 C C . SER A 1 92 ? 10.682 26.460 2.296 1.00 48.88 92 SER A C 1
ATOM 727 O O . SER A 1 92 ? 10.097 26.729 3.347 1.00 48.88 92 SER A O 1
ATOM 729 N N . ALA A 1 93 ? 12.007 26.519 2.183 1.00 48.19 93 ALA A N 1
ATOM 730 C CA . ALA A 1 93 ? 12.800 27.240 3.156 1.00 48.19 93 ALA A CA 1
ATOM 731 C C . ALA A 1 93 ? 12.160 28.626 3.266 1.00 48.19 93 ALA A C 1
ATOM 733 O O . ALA A 1 93 ? 12.062 29.326 2.256 1.00 48.19 93 ALA A O 1
ATOM 734 N N . SER A 1 94 ? 11.657 29.000 4.449 1.00 52.00 94 SER A N 1
ATOM 735 C CA . SER A 1 94 ? 11.309 30.398 4.690 1.00 52.00 94 SER A CA 1
ATOM 736 C C . SER A 1 94 ? 12.526 31.209 4.253 1.00 52.00 94 SER A C 1
ATOM 738 O O . SER A 1 94 ? 13.626 30.893 4.719 1.00 52.00 94 SER A O 1
ATOM 740 N N . PRO A 1 95 ? 12.392 32.186 3.340 1.00 50.72 95 PRO A N 1
ATOM 741 C CA . PRO A 1 95 ? 13.514 32.997 2.899 1.00 50.72 95 PRO A CA 1
ATOM 742 C C . PRO A 1 95 ? 13.915 33.932 4.046 1.00 50.72 95 PRO A C 1
ATOM 744 O O . PRO A 1 95 ? 13.595 35.112 4.066 1.00 50.72 95 PRO A O 1
ATOM 747 N N . GLY A 1 96 ? 14.581 33.375 5.051 1.00 59.56 96 GLY A N 1
ATOM 748 C CA . GLY A 1 96 ? 15.268 34.081 6.118 1.00 59.56 96 GLY A CA 1
ATOM 749 C C . GLY A 1 96 ? 16.765 34.036 5.850 1.00 59.56 96 GLY A C 1
ATOM 750 O O . GLY A 1 96 ? 17.510 33.467 6.642 1.00 59.56 96 GLY A O 1
ATOM 751 N N . LEU A 1 97 ? 17.203 34.573 4.708 1.00 51.69 97 LEU A N 1
ATOM 752 C CA . LEU A 1 97 ? 18.619 34.834 4.452 1.00 51.69 97 LEU A CA 1
ATOM 753 C C . LEU A 1 97 ? 18.955 36.256 4.929 1.00 51.69 97 LEU A C 1
ATOM 755 O O . LEU A 1 97 ? 18.441 37.232 4.397 1.00 51.69 97 LEU A O 1
ATOM 759 N N . ILE A 1 98 ? 19.785 36.296 5.978 1.00 64.50 98 ILE A N 1
ATOM 760 C CA . ILE A 1 98 ? 20.667 37.360 6.492 1.00 64.50 98 ILE A CA 1
ATOM 761 C C . ILE A 1 98 ? 20.341 38.795 6.033 1.00 64.50 98 ILE A C 1
ATOM 763 O O . ILE A 1 98 ? 20.692 39.197 4.927 1.00 64.50 98 ILE A O 1
ATOM 767 N N . THR A 1 99 ? 19.795 39.625 6.926 1.00 55.31 99 THR A N 1
ATOM 768 C CA . THR A 1 99 ? 19.848 41.080 6.735 1.00 55.31 99 THR A CA 1
ATOM 769 C C . THR A 1 99 ? 21.236 41.596 7.127 1.00 55.31 99 THR A C 1
ATOM 771 O O . THR A 1 99 ? 21.725 41.329 8.227 1.00 55.31 99 THR A O 1
ATOM 774 N N . GLU A 1 100 ? 21.871 42.358 6.235 1.00 54.06 100 GLU A N 1
ATOM 775 C CA . GLU A 1 100 ? 23.140 43.084 6.423 1.00 54.06 100 GLU A CA 1
ATOM 776 C C . GLU A 1 100 ? 23.048 44.206 7.487 1.00 54.06 100 GLU A C 1
ATOM 778 O O . GLU A 1 100 ? 23.437 45.346 7.256 1.00 54.06 100 GLU A O 1
ATOM 783 N N . THR A 1 101 ? 22.501 43.948 8.677 1.00 54.19 101 THR A N 1
ATOM 784 C CA . THR A 1 101 ? 22.243 45.002 9.684 1.00 54.19 101 THR A CA 1
ATOM 785 C C . THR A 1 101 ? 23.290 45.068 10.799 1.00 54.19 101 THR A C 1
ATOM 787 O O . THR A 1 101 ? 23.008 45.572 11.884 1.00 54.19 101 THR A O 1
ATOM 790 N N . LYS A 1 102 ? 24.519 44.590 10.570 1.00 53.09 102 LYS A N 1
ATOM 791 C CA . LYS A 1 102 ? 25.633 44.775 11.522 1.00 53.09 102 LYS A CA 1
ATOM 792 C C . LYS A 1 102 ? 26.963 45.064 10.825 1.00 53.09 102 LYS A C 1
ATOM 794 O O . LYS A 1 102 ? 27.917 44.309 10.962 1.00 53.09 102 LYS A O 1
ATOM 799 N N . LEU A 1 103 ? 27.043 46.191 10.126 1.00 60.81 103 LEU A N 1
ATOM 800 C CA . LEU A 1 103 ? 28.318 46.885 9.938 1.00 60.81 103 LEU A CA 1
ATOM 801 C C . LEU A 1 103 ? 28.295 48.134 10.834 1.00 60.81 103 LEU A C 1
ATOM 803 O O . LEU A 1 103 ? 27.440 48.998 10.622 1.00 60.81 103 LEU A O 1
ATOM 807 N N . PRO A 1 104 ? 29.151 48.231 11.871 1.00 59.38 104 PRO A N 1
ATOM 808 C CA . PRO A 1 104 ? 29.260 49.454 12.655 1.00 59.38 104 PRO A CA 1
ATOM 809 C C . PRO A 1 104 ? 29.789 50.568 11.747 1.00 59.38 104 PRO A C 1
ATOM 811 O O . PRO A 1 104 ? 30.797 50.393 11.063 1.00 59.38 104 PRO A O 1
ATOM 814 N N . LYS A 1 105 ? 29.082 51.701 11.705 1.00 58.97 105 LYS A N 1
ATOM 815 C CA . LYS A 1 105 ? 29.584 52.906 11.038 1.00 58.97 105 LYS A CA 1
ATOM 816 C C . LYS A 1 105 ? 30.774 53.443 11.845 1.00 58.97 105 LYS A C 1
ATOM 818 O O . LYS A 1 105 ? 30.671 53.523 13.068 1.00 58.97 105 LYS A O 1
ATOM 823 N N . LEU A 1 106 ? 31.869 53.727 11.133 1.00 51.78 106 LEU A N 1
ATOM 824 C CA . LEU A 1 106 ? 33.074 54.417 11.612 1.00 51.78 106 LEU A CA 1
ATOM 825 C C . LEU A 1 106 ? 32.745 55.806 12.167 1.00 51.78 106 LEU A C 1
ATOM 827 O O . LEU A 1 106 ? 31.845 56.459 11.588 1.00 51.78 106 LEU A O 1
#